Protein AF-A0A842W489-F1 (afdb_monomer_lite)

Structure (mmCIF, N/CA/C/O backbone):
data_AF-A0A842W489-F1
#
_entry.id   AF-A0A842W489-F1
#
loop_
_atom_site.group_PDB
_atom_site.id
_atom_site.type_symbol
_atom_site.label_atom_id
_atom_site.label_alt_id
_atom_site.label_comp_id
_atom_site.label_asym_id
_atom_site.label_entity_id
_atom_site.label_seq_id
_atom_site.pdbx_PDB_ins_code
_atom_site.Cartn_x
_atom_site.Cartn_y
_atom_site.Cartn_z
_atom_site.occupancy
_atom_site.B_iso_or_equiv
_atom_site.auth_seq_id
_atom_site.auth_comp_id
_atom_site.auth_asym_id
_atom_site.auth_atom_id
_atom_site.pdbx_PDB_model_num
ATOM 1 N N . MET A 1 1 ? -51.562 -9.445 56.858 1.00 73.00 1 MET A N 1
ATOM 2 C CA . MET A 1 1 ? -51.682 -8.798 55.532 1.00 73.00 1 MET A CA 1
ATOM 3 C C . MET A 1 1 ? -50.820 -7.549 55.377 1.00 73.00 1 MET A C 1
ATOM 5 O O . MET A 1 1 ? -49.830 -7.644 54.674 1.00 73.00 1 MET A O 1
ATOM 9 N N . ILE A 1 2 ? -51.121 -6.395 55.996 1.00 86.88 2 ILE A N 1
ATOM 10 C CA . ILE A 1 2 ? -50.308 -5.167 55.781 1.00 86.88 2 ILE A CA 1
ATOM 11 C C . ILE A 1 2 ? -48.872 -5.315 56.309 1.00 86.88 2 ILE A C 1
ATOM 13 O O . ILE A 1 2 ? -47.928 -4.928 55.631 1.00 86.88 2 ILE A O 1
ATOM 17 N N . GLU A 1 3 ? -48.694 -5.904 57.491 1.00 90.69 3 GLU A N 1
ATOM 18 C CA . GLU A 1 3 ? -47.356 -6.124 58.064 1.00 90.69 3 GLU A CA 1
ATOM 19 C C . GLU A 1 3 ? -46.544 -7.188 57.307 1.00 90.69 3 GLU A C 1
ATOM 21 O O . GLU A 1 3 ? -45.335 -7.050 57.161 1.00 90.69 3 GLU A O 1
ATOM 26 N N . GLU A 1 4 ? -47.201 -8.205 56.742 1.00 89.00 4 GLU A N 1
ATOM 27 C CA . GLU A 1 4 ? -46.545 -9.190 55.863 1.00 89.00 4 GLU A CA 1
ATOM 28 C C . GLU A 1 4 ? -46.063 -8.538 54.563 1.00 89.00 4 GLU A C 1
ATOM 30 O O . GLU A 1 4 ? -44.918 -8.735 54.172 1.00 89.00 4 GLU A O 1
ATOM 35 N N . LEU A 1 5 ? -46.892 -7.683 53.951 1.00 88.88 5 LEU A N 1
ATOM 36 C CA . LEU A 1 5 ? -46.521 -6.896 52.770 1.00 88.88 5 LEU A CA 1
ATOM 37 C C . LEU A 1 5 ? -45.328 -5.969 53.038 1.00 88.88 5 LEU A C 1
ATOM 39 O O . LEU A 1 5 ? -44.435 -5.860 52.201 1.00 88.88 5 LEU A O 1
ATOM 43 N N . LYS A 1 6 ? -45.279 -5.319 54.209 1.00 90.12 6 LYS A N 1
ATOM 44 C CA . LYS A 1 6 ? -44.123 -4.501 54.612 1.00 90.12 6 LYS A CA 1
ATOM 45 C C . LYS A 1 6 ? -42.856 -5.343 54.766 1.00 90.12 6 LYS A C 1
ATOM 47 O O . LYS A 1 6 ? -41.793 -4.923 54.321 1.00 90.12 6 LYS A O 1
ATOM 52 N N . ALA A 1 7 ? -42.965 -6.527 55.366 1.00 92.31 7 ALA A N 1
ATOM 53 C CA . ALA A 1 7 ? -41.830 -7.430 55.535 1.00 92.31 7 ALA A CA 1
ATOM 54 C C . ALA A 1 7 ? -41.302 -7.972 54.192 1.00 92.31 7 ALA A C 1
ATOM 56 O O . ALA A 1 7 ? -40.092 -8.114 54.022 1.00 92.31 7 ALA A O 1
ATOM 57 N N . GLU A 1 8 ? -42.183 -8.251 53.227 1.00 93.25 8 GLU A N 1
ATOM 58 C CA . GLU A 1 8 ? -41.789 -8.648 51.868 1.00 93.25 8 GLU A CA 1
ATOM 59 C C . GLU A 1 8 ? -41.118 -7.508 51.093 1.00 93.25 8 GLU A C 1
ATOM 61 O O . GLU A 1 8 ? -40.098 -7.737 50.442 1.00 93.25 8 GLU A O 1
ATOM 66 N N . LEU A 1 9 ? -41.632 -6.278 51.207 1.00 91.94 9 LEU A N 1
ATOM 67 C CA . LEU A 1 9 ? -41.015 -5.084 50.619 1.00 91.94 9 LEU A CA 1
ATOM 68 C C . LEU A 1 9 ? -39.605 -4.842 51.164 1.00 91.94 9 LEU A C 1
ATOM 70 O O . LEU A 1 9 ? -38.686 -4.616 50.380 1.00 91.94 9 LEU A O 1
ATOM 74 N N . GLN A 1 10 ? -39.416 -4.967 52.479 1.00 93.12 10 GLN A N 1
ATOM 75 C CA . GLN A 1 10 ? -38.097 -4.812 53.090 1.00 93.12 10 GLN A CA 1
ATOM 76 C C . GLN A 1 10 ? -37.112 -5.867 52.573 1.00 93.12 10 GLN A C 1
ATOM 78 O O . GLN A 1 10 ? -36.007 -5.532 52.162 1.00 93.12 10 GLN A O 1
ATOM 83 N N . LYS A 1 11 ? -37.528 -7.139 52.501 1.00 93.56 11 LYS A N 1
ATOM 84 C CA . LYS A 1 11 ? -36.688 -8.212 51.941 1.00 93.56 11 LYS A CA 1
ATOM 85 C C . LYS A 1 11 ? -36.299 -7.957 50.487 1.00 93.56 11 LYS A C 1
ATOM 87 O O . LYS A 1 11 ? -35.190 -8.302 50.084 1.00 93.56 11 LYS A O 1
ATOM 92 N N . LEU A 1 12 ? -37.204 -7.388 49.693 1.00 91.88 12 LEU A N 1
ATOM 93 C CA . LEU A 1 12 ? -36.924 -7.031 48.306 1.00 91.88 12 LEU A CA 1
ATOM 94 C C . LEU A 1 12 ? -35.886 -5.904 48.218 1.00 91.88 12 LEU A C 1
ATOM 96 O O . LEU A 1 12 ? -34.967 -5.992 47.404 1.00 91.88 12 LEU A O 1
ATOM 100 N N . GLU A 1 13 ? -36.014 -4.869 49.050 1.00 93.81 13 GLU A N 1
ATOM 101 C CA . GLU A 1 13 ? -35.039 -3.775 49.124 1.00 93.81 13 GLU A CA 1
ATOM 102 C C . GLU A 1 13 ? -33.665 -4.269 49.577 1.00 93.81 13 GLU A C 1
ATOM 104 O O . GLU A 1 13 ? -32.669 -3.963 48.921 1.00 93.81 13 GLU A O 1
ATOM 109 N N . ASP A 1 14 ? -33.614 -5.102 50.617 1.00 94.38 14 ASP A N 1
ATOM 110 C CA . ASP A 1 14 ? -32.374 -5.687 51.130 1.00 94.38 14 ASP A CA 1
ATOM 111 C C . ASP A 1 14 ? -31.700 -6.567 50.063 1.00 94.38 14 ASP A C 1
ATOM 113 O O . ASP A 1 14 ? -30.499 -6.456 49.810 1.00 94.38 14 ASP A O 1
ATOM 117 N N . SER A 1 15 ? -32.481 -7.395 49.359 1.00 93.50 15 SER A N 1
ATOM 118 C CA . SER A 1 15 ? -31.968 -8.251 48.285 1.00 93.50 15 SER A CA 1
ATOM 119 C C . SER A 1 15 ? -31.457 -7.437 47.092 1.00 93.50 15 SER A C 1
ATOM 121 O O . SER A 1 15 ? -30.420 -7.766 46.512 1.00 93.50 15 SER A O 1
ATOM 123 N N . LYS A 1 16 ? -32.130 -6.331 46.750 1.00 91.94 16 LYS A N 1
ATOM 124 C CA . LYS A 1 16 ? -31.670 -5.401 45.713 1.00 91.94 16 LYS A CA 1
ATOM 125 C C . LYS A 1 16 ? -30.379 -4.694 46.129 1.00 91.94 16 LYS A C 1
ATOM 127 O O . LYS A 1 16 ? -29.471 -4.571 45.308 1.00 91.94 16 LYS A O 1
ATOM 132 N N . ALA A 1 17 ? -30.285 -4.266 47.386 1.00 93.12 17 ALA A N 1
ATOM 133 C CA . ALA A 1 17 ? -29.097 -3.625 47.936 1.00 93.12 17 ALA A CA 1
ATOM 134 C C . ALA A 1 17 ? -27.888 -4.574 47.963 1.00 93.12 17 ALA A C 1
ATOM 136 O O . ALA A 1 17 ? -26.767 -4.131 47.734 1.00 93.12 17 ALA A O 1
ATOM 137 N N . GLU A 1 18 ? -28.104 -5.876 48.173 1.00 94.44 18 GLU A N 1
ATOM 138 C CA . GLU A 1 18 ? -27.036 -6.880 48.130 1.00 94.44 18 GLU A CA 1
ATOM 139 C C . GLU A 1 18 ? -26.640 -7.281 46.696 1.00 94.44 18 GLU A C 1
ATOM 141 O O . GLU A 1 18 ? -25.472 -7.558 46.415 1.00 94.44 18 GLU A O 1
ATOM 146 N N . ALA A 1 19 ? -27.599 -7.320 45.766 1.00 93.44 19 ALA A N 1
ATOM 147 C CA . ALA A 1 19 ? -27.351 -7.707 44.378 1.00 93.44 19 ALA A CA 1
ATOM 148 C C . ALA A 1 19 ? -26.655 -6.604 43.566 1.00 93.44 19 ALA A C 1
ATOM 150 O O . ALA A 1 19 ? -25.797 -6.908 42.738 1.00 93.44 19 ALA A O 1
ATOM 151 N N . GLN A 1 20 ? -26.996 -5.334 43.807 1.00 93.19 20 GLN A N 1
ATOM 152 C CA . GLN A 1 20 ? -26.448 -4.201 43.060 1.00 93.19 20 GLN A CA 1
ATOM 153 C C . GLN A 1 20 ? -24.907 -4.133 43.050 1.00 93.19 20 GLN A C 1
ATOM 155 O O . GLN A 1 20 ? -24.352 -4.049 41.957 1.00 93.19 20 GLN A O 1
ATOM 160 N N . PRO A 1 21 ? -24.184 -4.245 44.183 1.00 95.50 21 PRO A N 1
ATOM 161 C CA . PRO A 1 21 ? -22.721 -4.200 44.163 1.00 95.50 21 PRO A CA 1
ATOM 162 C C . PRO A 1 21 ? -22.108 -5.364 43.374 1.00 95.50 21 PRO A C 1
ATOM 164 O O . PRO A 1 21 ? -21.140 -5.159 42.648 1.00 95.50 21 PRO A O 1
ATOM 167 N N . LYS A 1 22 ? -22.707 -6.564 43.434 1.00 94.94 22 LYS A N 1
ATOM 168 C CA . LYS A 1 22 ? -22.260 -7.724 42.640 1.00 94.94 22 LYS A CA 1
ATOM 169 C C . LYS A 1 22 ? -22.450 -7.468 41.141 1.00 94.94 22 LYS A C 1
ATOM 171 O O . LYS A 1 22 ? -21.589 -7.808 40.336 1.00 94.94 22 LYS A O 1
ATOM 176 N N . ILE A 1 23 ? -23.565 -6.842 40.758 1.00 94.06 23 ILE A N 1
ATOM 177 C CA . ILE A 1 23 ? -23.826 -6.431 39.370 1.00 94.06 23 ILE A CA 1
ATOM 178 C C . ILE A 1 23 ? -22.808 -5.376 38.917 1.00 94.06 23 ILE A C 1
ATOM 180 O O . ILE A 1 23 ? -22.307 -5.448 37.794 1.00 94.06 23 ILE A O 1
ATOM 184 N N . ASP A 1 24 ? -22.479 -4.413 39.775 1.00 95.31 24 ASP A N 1
ATOM 185 C CA . ASP A 1 24 ? -21.519 -3.354 39.461 1.00 95.31 24 ASP A CA 1
ATOM 186 C C . ASP A 1 24 ? -20.092 -3.909 39.298 1.00 95.31 24 ASP A C 1
ATOM 188 O O . ASP A 1 24 ? -19.384 -3.514 38.369 1.00 95.31 24 ASP A O 1
ATOM 192 N N . GLU A 1 25 ? -19.690 -4.873 40.132 1.00 95.62 25 GLU A N 1
ATOM 193 C CA . GLU A 1 25 ? -18.424 -5.606 39.990 1.00 95.62 25 GLU A CA 1
ATOM 194 C C . GLU A 1 25 ? -18.357 -6.374 38.667 1.00 95.62 25 GLU A C 1
ATOM 196 O O . GLU A 1 25 ? -17.411 -6.181 37.900 1.00 95.62 25 GLU A O 1
ATOM 201 N N . LEU A 1 26 ? -19.394 -7.153 38.339 1.00 94.75 26 LEU A N 1
ATOM 202 C CA . LEU A 1 26 ? -19.470 -7.881 37.067 1.00 94.75 26 LEU A CA 1
ATOM 203 C C . LEU A 1 26 ? -19.413 -6.937 35.860 1.00 94.75 26 LEU A C 1
ATOM 205 O O . LEU A 1 26 ? -18.732 -7.214 34.874 1.00 94.75 26 LEU A O 1
ATOM 209 N N . ASN A 1 27 ? -20.096 -5.791 35.927 1.00 94.62 27 ASN A N 1
ATOM 210 C CA . ASN A 1 27 ? -20.035 -4.784 34.869 1.00 94.62 27 ASN A CA 1
ATOM 211 C C . ASN A 1 27 ? -18.631 -4.182 34.733 1.00 94.62 27 ASN A C 1
ATOM 213 O O . ASN A 1 27 ? -18.175 -3.937 33.615 1.00 94.62 27 ASN A O 1
ATOM 217 N N . LYS A 1 28 ? -17.936 -3.950 35.850 1.00 96.50 28 LYS A N 1
ATOM 218 C CA . LYS A 1 28 ? -16.566 -3.431 35.854 1.00 96.50 28 LYS A CA 1
ATOM 219 C C . LYS A 1 28 ? -15.586 -4.430 35.241 1.00 96.50 28 LYS A C 1
ATOM 221 O O . LYS A 1 28 ? -14.743 -4.025 34.441 1.00 96.50 28 LYS A O 1
ATOM 226 N N . GLU A 1 29 ? -15.710 -5.711 35.579 1.00 95.88 29 GLU A N 1
ATOM 227 C CA . GLU A 1 29 ? -14.912 -6.787 34.982 1.00 95.88 29 GLU A CA 1
ATOM 228 C C . GLU A 1 29 ? -15.182 -6.912 33.485 1.00 95.88 29 GLU A C 1
ATOM 230 O O . GLU A 1 29 ? -14.244 -6.817 32.693 1.00 95.88 29 GLU A O 1
ATOM 235 N N . ARG A 1 30 ? -16.458 -6.984 33.085 1.00 95.38 30 ARG A N 1
ATOM 236 C CA . ARG A 1 30 ? -16.857 -7.023 31.672 1.00 95.38 30 ARG A CA 1
ATOM 237 C C . ARG A 1 30 ? -16.267 -5.854 30.885 1.00 95.38 30 ARG A C 1
ATOM 239 O O . ARG A 1 30 ? -15.714 -6.050 29.809 1.00 95.38 30 ARG A O 1
ATOM 246 N N . ASN A 1 31 ? -16.374 -4.632 31.405 1.00 95.88 31 ASN A N 1
ATOM 247 C CA . ASN A 1 31 ? -15.863 -3.447 30.713 1.00 95.88 31 ASN A CA 1
ATOM 248 C C . ASN A 1 31 ? -14.330 -3.473 30.591 1.00 95.88 31 ASN A C 1
ATOM 250 O O . ASN A 1 31 ? -13.787 -3.036 29.580 1.00 95.88 31 ASN A O 1
ATOM 254 N N . LYS A 1 32 ? -13.625 -4.010 31.595 1.00 95.69 32 LYS A N 1
ATOM 255 C CA . LYS A 1 32 ? -12.171 -4.194 31.539 1.00 95.69 32 LYS A CA 1
ATOM 256 C C . LYS A 1 32 ? -11.775 -5.231 30.486 1.00 95.69 32 LYS A C 1
ATOM 258 O O . LYS A 1 32 ? -10.818 -5.007 29.751 1.00 95.69 32 LYS A O 1
ATOM 263 N N . GLU A 1 33 ? -12.488 -6.351 30.413 1.00 95.50 33 GLU A N 1
ATOM 264 C CA . GLU A 1 33 ? -12.244 -7.378 29.398 1.00 95.50 33 GLU A CA 1
ATOM 265 C C . GLU A 1 33 ? -12.507 -6.855 27.988 1.00 95.50 33 GLU A C 1
ATOM 267 O O . GLU A 1 33 ? -11.671 -7.053 27.109 1.00 95.50 33 GLU A O 1
ATOM 272 N N . LEU A 1 34 ? -13.608 -6.123 27.786 1.00 95.31 34 LEU A N 1
ATOM 273 C CA . LEU A 1 34 ? -13.916 -5.482 26.507 1.00 95.31 34 LEU A CA 1
ATOM 274 C C . LEU A 1 34 ? -12.795 -4.536 26.069 1.00 95.31 34 LEU A C 1
ATOM 276 O O . LEU A 1 34 ? -12.297 -4.680 24.958 1.00 95.31 34 LEU A O 1
ATOM 280 N N . ALA A 1 35 ? -12.314 -3.666 26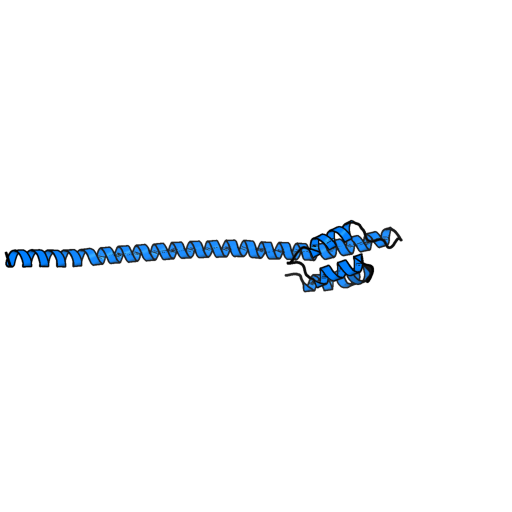.961 1.00 95.31 35 ALA A N 1
ATOM 281 C CA . ALA A 1 35 ? -11.212 -2.756 26.649 1.00 95.31 35 ALA A CA 1
ATOM 282 C C . ALA A 1 35 ? -9.913 -3.497 26.267 1.00 95.31 35 ALA A C 1
ATOM 284 O O . ALA A 1 35 ? -9.188 -3.074 25.368 1.00 95.31 35 ALA A O 1
ATOM 285 N N . LEU A 1 36 ? -9.613 -4.626 26.922 1.00 95.69 36 LEU A N 1
ATOM 286 C CA . LEU A 1 36 ? -8.453 -5.458 26.574 1.00 95.69 36 LEU A CA 1
ATOM 287 C C . LEU A 1 36 ? -8.612 -6.128 25.207 1.00 95.69 36 LEU A C 1
ATOM 289 O O . LEU A 1 36 ? -7.633 -6.273 24.474 1.00 95.69 36 LEU A O 1
ATOM 293 N N . VAL A 1 37 ? -9.823 -6.574 24.877 1.00 95.12 37 VAL A N 1
ATOM 294 C CA . VAL A 1 37 ? -10.133 -7.176 23.579 1.00 95.12 37 VAL A CA 1
ATOM 295 C C . VAL A 1 37 ? -10.028 -6.131 22.471 1.00 95.12 37 VAL A C 1
ATOM 297 O O . VAL A 1 37 ? -9.349 -6.388 21.479 1.00 95.12 37 VAL A O 1
ATOM 300 N N . GLU A 1 38 ? -10.615 -4.950 22.660 1.00 94.25 38 GLU A N 1
ATOM 301 C CA . GLU A 1 38 ? -10.518 -3.819 21.729 1.00 94.25 38 GLU A CA 1
ATOM 302 C C . GLU A 1 38 ? -9.055 -3.452 21.464 1.00 94.25 38 GLU A C 1
ATOM 304 O O . GLU A 1 38 ? -8.612 -3.494 20.320 1.00 94.25 38 GLU A O 1
ATOM 309 N N . GLN A 1 39 ? -8.256 -3.256 22.520 1.00 95.00 39 GLN A N 1
ATOM 310 C CA . GLN A 1 39 ? -6.833 -2.937 22.383 1.00 95.00 39 GLN A CA 1
ATOM 311 C C . GLN A 1 39 ? -6.055 -4.005 21.594 1.00 95.00 39 GLN A C 1
ATOM 313 O O . GLN A 1 39 ? -5.149 -3.682 20.823 1.00 95.00 39 GLN A O 1
ATOM 318 N N . ARG A 1 40 ? -6.379 -5.291 21.786 1.00 95.06 40 ARG A N 1
ATOM 319 C CA . ARG A 1 40 ? -5.747 -6.384 21.031 1.00 95.06 40 ARG A CA 1
ATOM 320 C C . ARG A 1 40 ? -6.106 -6.326 19.553 1.00 95.06 40 ARG A C 1
ATOM 322 O O . ARG A 1 40 ? -5.221 -6.522 18.725 1.00 95.06 40 ARG A O 1
ATOM 329 N N . TYR A 1 41 ? -7.370 -6.079 19.223 1.00 93.56 41 TYR A N 1
ATOM 330 C CA . TYR A 1 41 ? -7.794 -5.959 17.831 1.00 93.56 41 TYR A CA 1
ATOM 331 C C . TYR A 1 41 ? -7.204 -4.720 17.164 1.00 93.56 41 TYR A C 1
ATOM 333 O O . TYR A 1 41 ? -6.692 -4.846 16.057 1.00 93.56 41 TYR A O 1
ATOM 341 N N . ASP A 1 42 ? -7.165 -3.580 17.851 1.00 93.44 42 ASP A N 1
ATOM 342 C CA . ASP A 1 42 ? -6.520 -2.367 17.344 1.00 93.44 42 ASP A CA 1
ATOM 343 C C . ASP A 1 42 ? -5.040 -2.610 17.029 1.00 93.44 42 ASP A C 1
ATOM 345 O O . ASP A 1 42 ? -4.554 -2.230 15.965 1.00 93.44 42 ASP A O 1
ATOM 349 N N . ALA A 1 43 ? -4.321 -3.311 17.914 1.00 93.62 43 ALA A N 1
ATOM 350 C CA . ALA A 1 43 ? -2.924 -3.672 17.684 1.00 93.62 43 ALA A CA 1
ATOM 351 C C . ALA A 1 43 ? -2.749 -4.634 16.495 1.00 93.62 43 ALA A C 1
ATOM 353 O O . ALA A 1 43 ? -1.813 -4.484 15.711 1.00 93.62 43 ALA A O 1
ATOM 354 N N . LEU A 1 44 ? -3.641 -5.618 16.342 1.00 92.38 44 LEU A N 1
ATOM 355 C CA . LEU A 1 44 ? -3.621 -6.533 15.197 1.00 92.38 44 LEU A CA 1
ATOM 356 C C . LEU A 1 44 ? -3.902 -5.797 13.884 1.00 92.38 44 LEU A C 1
ATOM 358 O O . LEU A 1 44 ? -3.197 -6.027 12.907 1.00 92.38 44 LEU A O 1
ATOM 362 N N . ILE A 1 45 ? -4.887 -4.896 13.873 1.00 91.94 45 ILE A N 1
ATOM 363 C CA . ILE A 1 45 ? -5.211 -4.059 12.715 1.00 91.94 45 ILE A CA 1
ATOM 364 C C . ILE A 1 45 ? -4.010 -3.187 12.361 1.00 91.94 45 ILE A C 1
ATOM 366 O O . ILE A 1 45 ? -3.599 -3.181 11.209 1.00 91.94 45 ILE A O 1
ATOM 370 N N . ALA A 1 46 ? -3.401 -2.513 13.339 1.00 90.50 46 ALA A N 1
ATOM 371 C CA . ALA A 1 46 ? -2.235 -1.668 13.103 1.00 90.50 46 ALA A CA 1
ATOM 372 C C . ALA A 1 46 ? -1.056 -2.451 12.502 1.00 90.50 46 ALA A C 1
ATOM 374 O O . ALA A 1 46 ? -0.413 -1.964 11.575 1.00 90.50 46 ALA A O 1
ATOM 375 N N . ASN A 1 47 ? -0.797 -3.667 12.991 1.00 89.94 47 ASN A N 1
ATOM 376 C CA . ASN A 1 47 ? 0.256 -4.521 12.442 1.00 89.94 47 ASN A CA 1
ATOM 377 C C . ASN A 1 47 ? -0.049 -4.950 11.003 1.00 89.94 47 ASN A C 1
ATOM 379 O O . ASN A 1 47 ? 0.811 -4.821 10.142 1.00 89.94 47 ASN A O 1
ATOM 383 N N . VAL A 1 48 ? -1.272 -5.413 10.727 1.00 88.88 48 VAL A N 1
ATOM 384 C CA . VAL A 1 48 ? -1.657 -5.831 9.369 1.00 88.88 48 VAL A CA 1
ATOM 385 C C . VAL A 1 48 ? -1.627 -4.650 8.402 1.00 88.88 48 VAL A C 1
ATOM 387 O O . VAL A 1 48 ? -1.114 -4.793 7.298 1.00 88.88 48 VAL A O 1
ATOM 390 N N . SER A 1 49 ? -2.131 -3.481 8.805 1.00 90.50 49 SER A N 1
ATOM 391 C CA . SER A 1 49 ? -2.060 -2.268 7.984 1.00 90.50 49 SER A CA 1
ATOM 392 C C . SER A 1 49 ? -0.614 -1.894 7.679 1.00 90.50 49 SER A C 1
ATOM 394 O O . SER A 1 49 ? -0.294 -1.622 6.531 1.00 90.50 49 SER A O 1
ATOM 396 N N . LYS A 1 50 ? 0.277 -1.973 8.674 1.00 91.62 50 LYS A N 1
ATOM 397 C CA . LYS A 1 50 ? 1.702 -1.712 8.477 1.00 91.62 50 LYS A CA 1
ATOM 398 C C . LYS A 1 50 ? 2.339 -2.689 7.482 1.00 91.62 50 LYS A C 1
ATOM 400 O O . LYS A 1 50 ? 3.067 -2.249 6.601 1.00 91.62 50 LYS A O 1
ATOM 405 N N . ASP A 1 51 ? 2.057 -3.985 7.595 1.00 90.75 51 ASP A N 1
ATOM 406 C CA . ASP A 1 51 ? 2.588 -4.992 6.666 1.00 90.75 51 ASP A CA 1
ATOM 407 C C . ASP A 1 51 ? 2.097 -4.745 5.226 1.00 90.75 51 ASP A C 1
ATOM 409 O O . ASP A 1 51 ? 2.841 -4.946 4.263 1.00 90.75 51 ASP A O 1
ATOM 413 N N . VAL A 1 52 ? 0.844 -4.299 5.071 1.00 92.25 52 VAL A N 1
ATOM 414 C CA . VAL A 1 52 ? 0.271 -3.918 3.772 1.00 92.25 52 VAL A CA 1
ATOM 415 C C . VAL A 1 52 ? 0.942 -2.660 3.224 1.00 92.25 52 VAL A C 1
ATOM 417 O O . VAL A 1 52 ? 1.335 -2.669 2.060 1.00 92.25 52 VAL A O 1
ATOM 420 N N . ASP A 1 53 ? 1.127 -1.627 4.047 1.00 91.38 53 ASP A N 1
ATOM 421 C CA . ASP A 1 53 ? 1.786 -0.378 3.651 1.00 91.38 53 ASP A CA 1
ATOM 422 C C . ASP A 1 53 ? 3.240 -0.632 3.215 1.00 91.38 53 ASP A C 1
ATOM 424 O O . ASP A 1 53 ? 3.665 -0.174 2.154 1.00 91.38 53 ASP A O 1
ATOM 428 N N . GLU A 1 54 ? 3.992 -1.432 3.983 1.00 92.88 54 GLU A N 1
ATOM 429 C CA . GLU A 1 54 ? 5.366 -1.828 3.645 1.00 92.88 54 GLU A CA 1
ATOM 430 C C . GLU A 1 54 ? 5.421 -2.626 2.334 1.00 92.88 54 GLU A C 1
ATOM 432 O O . GLU A 1 54 ? 6.326 -2.440 1.513 1.00 92.88 54 GLU A O 1
ATOM 437 N N . LEU A 1 55 ? 4.449 -3.515 2.104 1.00 92.94 55 LEU A N 1
ATOM 438 C CA . LEU A 1 55 ? 4.355 -4.267 0.857 1.00 92.94 55 LEU A CA 1
ATOM 439 C C . LEU A 1 55 ? 4.009 -3.359 -0.327 1.00 92.94 55 LEU A C 1
ATOM 441 O O . LEU A 1 55 ? 4.599 -3.518 -1.396 1.00 92.94 55 LEU A O 1
ATOM 445 N N . GLU A 1 56 ? 3.076 -2.423 -0.159 1.00 92.44 56 GLU A N 1
ATOM 446 C CA . GLU A 1 56 ? 2.690 -1.470 -1.200 1.00 92.44 56 GLU A CA 1
ATOM 447 C C . GLU A 1 56 ? 3.874 -0.580 -1.590 1.00 92.44 56 GLU A C 1
ATOM 449 O O . GLU A 1 56 ? 4.163 -0.419 -2.778 1.00 92.44 56 GLU A O 1
ATOM 454 N N . GLU A 1 57 ? 4.604 -0.058 -0.603 1.00 93.69 57 GLU A N 1
ATOM 455 C CA . GLU A 1 57 ? 5.812 0.736 -0.819 1.00 93.69 57 GLU A CA 1
ATOM 456 C C . GLU A 1 57 ? 6.886 -0.071 -1.550 1.00 93.69 57 GLU A C 1
ATOM 458 O O . GLU A 1 57 ? 7.443 0.393 -2.548 1.00 93.69 57 GLU A O 1
ATOM 463 N N . LYS A 1 58 ? 7.120 -1.315 -1.121 1.00 95.06 58 LYS A N 1
ATOM 464 C CA . LYS A 1 58 ? 8.070 -2.212 -1.777 1.00 95.06 58 LYS A CA 1
ATOM 465 C C . LYS A 1 58 ? 7.689 -2.486 -3.230 1.00 95.06 58 LYS A C 1
ATOM 467 O O . LYS A 1 58 ? 8.534 -2.345 -4.109 1.00 95.06 58 LYS A O 1
ATOM 472 N N . VAL A 1 59 ? 6.437 -2.862 -3.497 1.00 93.69 59 VAL A N 1
ATOM 473 C CA . VAL A 1 59 ? 5.959 -3.141 -4.862 1.00 93.69 59 VAL A CA 1
ATOM 474 C C . VAL A 1 59 ? 6.069 -1.893 -5.732 1.00 93.69 59 VAL A C 1
ATOM 476 O O . VAL A 1 59 ? 6.498 -1.977 -6.883 1.00 93.69 59 VAL A O 1
ATOM 479 N N . TYR A 1 60 ? 5.723 -0.727 -5.187 1.00 94.94 60 TYR A N 1
ATOM 480 C CA . TYR A 1 60 ? 5.867 0.541 -5.885 1.00 94.94 60 TYR A CA 1
ATOM 481 C C . TYR A 1 60 ? 7.331 0.824 -6.239 1.00 94.94 60 TYR A C 1
ATOM 483 O O . TYR A 1 60 ? 7.640 1.058 -7.407 1.00 94.94 60 TYR A O 1
ATOM 491 N N . ASN A 1 61 ? 8.248 0.716 -5.278 1.00 95.06 61 ASN A N 1
ATOM 492 C CA . ASN A 1 61 ? 9.675 0.924 -5.508 1.00 95.06 61 ASN A CA 1
ATOM 493 C C . ASN A 1 61 ? 10.257 -0.095 -6.503 1.00 95.06 61 ASN A C 1
ATOM 495 O O . ASN A 1 61 ? 10.990 0.301 -7.409 1.00 95.06 61 ASN A O 1
ATOM 499 N N . ASP A 1 62 ? 9.856 -1.368 -6.431 1.00 95.06 62 ASP A N 1
ATOM 500 C CA . ASP A 1 62 ? 10.238 -2.402 -7.402 1.00 95.06 62 ASP A CA 1
ATOM 501 C C . ASP A 1 62 ? 9.776 -2.040 -8.830 1.00 95.06 62 ASP A C 1
ATOM 503 O O . ASP A 1 62 ? 10.527 -2.217 -9.799 1.00 95.06 62 ASP A O 1
ATOM 507 N N . LEU A 1 63 ? 8.568 -1.477 -8.983 1.00 94.12 63 LEU A N 1
ATOM 508 C CA . LEU A 1 63 ? 8.074 -0.972 -10.269 1.00 94.12 63 LEU A CA 1
ATOM 509 C C . LEU A 1 63 ? 8.919 0.205 -10.776 1.00 94.12 63 LEU A C 1
ATOM 511 O O . LEU A 1 63 ? 9.282 0.231 -11.957 1.00 94.12 63 LEU A O 1
ATOM 515 N N . ILE A 1 64 ? 9.276 1.153 -9.907 1.00 95.44 64 ILE A N 1
ATOM 516 C CA . ILE A 1 64 ? 10.131 2.288 -10.281 1.00 95.44 64 ILE A CA 1
ATOM 517 C C . ILE A 1 64 ? 11.545 1.821 -10.649 1.00 95.44 64 ILE A C 1
ATOM 519 O O . ILE A 1 64 ? 12.115 2.292 -11.629 1.00 95.44 64 ILE A O 1
ATOM 523 N N . GLU A 1 65 ? 12.123 0.855 -9.943 1.00 94.94 65 GLU A N 1
ATOM 524 C CA . GLU A 1 65 ? 13.408 0.276 -10.339 1.00 94.94 65 GLU A CA 1
ATOM 525 C C . GLU A 1 65 ? 13.332 -0.474 -11.671 1.00 94.94 65 GLU A C 1
ATOM 527 O O . GLU A 1 65 ? 14.281 -0.471 -12.460 1.00 94.94 65 GLU A O 1
ATOM 532 N N . SER A 1 66 ? 12.206 -1.138 -11.941 1.00 95.38 66 SER A N 1
ATOM 533 C CA . SER A 1 66 ? 12.020 -1.870 -13.192 1.00 95.38 66 SER A CA 1
ATOM 534 C C . SER A 1 66 ? 12.001 -0.948 -14.419 1.00 95.38 66 SER A C 1
ATOM 536 O O . SER A 1 66 ? 12.448 -1.367 -15.491 1.00 95.38 66 SER A O 1
ATOM 538 N N . PHE A 1 67 ? 11.611 0.324 -14.246 1.00 96.06 67 PHE A N 1
ATOM 539 C CA . PHE A 1 67 ? 11.716 1.368 -15.271 1.00 96.06 67 PHE A CA 1
ATOM 540 C C . PHE A 1 67 ? 13.162 1.572 -15.730 1.00 96.06 67 PHE A C 1
ATOM 542 O O . PHE A 1 67 ? 13.455 1.541 -16.923 1.00 96.06 67 PHE A O 1
ATOM 549 N N . GLU A 1 68 ? 14.084 1.743 -14.787 1.00 95.19 68 GLU A N 1
ATOM 550 C CA . GLU A 1 68 ? 15.500 1.927 -15.102 1.00 95.19 68 GLU A CA 1
ATOM 551 C C . GLU A 1 68 ? 16.049 0.701 -15.836 1.00 95.19 68 GLU A C 1
ATOM 553 O O . GLU A 1 68 ? 16.659 0.817 -16.901 1.00 95.19 68 GLU A O 1
ATOM 558 N N . LYS A 1 69 ? 15.744 -0.494 -15.316 1.00 95.62 69 LYS A N 1
ATOM 559 C CA . LYS A 1 69 ? 16.190 -1.766 -15.895 1.00 95.62 69 LYS A CA 1
ATOM 560 C C . LYS A 1 69 ? 15.721 -1.926 -17.342 1.00 95.62 69 LYS A C 1
ATOM 562 O O . LYS A 1 69 ? 16.505 -2.366 -18.185 1.00 95.62 69 LYS A O 1
ATOM 567 N N . ILE A 1 70 ? 14.465 -1.589 -17.654 1.00 96.44 70 ILE A N 1
ATOM 568 C CA . ILE A 1 70 ? 13.964 -1.711 -19.028 1.00 96.44 70 ILE A CA 1
ATOM 569 C C . ILE A 1 70 ? 14.564 -0.648 -19.955 1.00 96.44 70 ILE A C 1
ATOM 571 O O . ILE A 1 70 ? 14.919 -0.979 -21.088 1.00 96.44 70 ILE A O 1
ATOM 575 N N . VAL A 1 71 ? 14.729 0.590 -19.478 1.00 95.75 71 VAL A N 1
ATOM 576 C CA . VAL A 1 71 ? 15.311 1.688 -20.262 1.00 95.75 71 VAL A CA 1
ATOM 577 C C . VAL A 1 71 ? 16.759 1.375 -20.629 1.00 95.75 71 VAL A C 1
ATOM 579 O O . VAL A 1 71 ? 17.121 1.444 -21.804 1.00 95.75 71 VAL A O 1
ATOM 582 N N . MET A 1 72 ? 17.565 0.951 -19.654 1.00 94.75 72 MET A N 1
ATOM 583 C CA . MET A 1 72 ? 18.972 0.611 -19.873 1.00 94.75 72 MET A CA 1
ATOM 584 C C . MET A 1 72 ? 19.131 -0.615 -20.773 1.00 94.75 72 MET A C 1
ATOM 586 O O . MET A 1 72 ? 19.936 -0.602 -21.700 1.00 94.75 72 MET A O 1
ATOM 590 N N . HIS A 1 73 ? 18.295 -1.639 -20.588 1.00 94.25 73 HIS A N 1
ATOM 591 C CA . HIS A 1 73 ? 18.292 -2.806 -21.468 1.00 94.25 73 HIS A CA 1
ATOM 592 C C . HIS A 1 73 ? 17.980 -2.438 -22.927 1.00 94.25 73 HIS A C 1
ATOM 594 O O . HIS A 1 73 ? 18.587 -2.976 -23.853 1.00 94.25 73 HIS A O 1
ATOM 600 N N . GLU A 1 74 ? 17.007 -1.555 -23.157 1.00 93.75 74 GLU A N 1
ATOM 601 C CA . GLU A 1 74 ? 16.682 -1.085 -24.505 1.00 93.75 74 GLU A CA 1
ATOM 602 C C . GLU A 1 74 ? 17.832 -0.269 -25.110 1.00 93.75 74 GLU A C 1
ATOM 604 O O . GLU A 1 74 ? 18.193 -0.468 -26.271 1.00 93.75 74 GLU A O 1
ATOM 609 N N . PHE A 1 75 ? 18.428 0.625 -24.325 1.00 92.94 75 PHE A N 1
ATOM 610 C CA . PHE A 1 75 ? 19.574 1.431 -24.734 1.00 92.94 75 PHE A CA 1
ATOM 611 C C . PHE A 1 75 ? 20.779 0.564 -25.145 1.00 92.94 75 PHE A C 1
ATOM 613 O O . PHE A 1 75 ? 21.355 0.768 -26.219 1.00 92.94 75 PHE A O 1
ATOM 620 N N . ASP A 1 76 ? 21.102 -0.470 -24.368 1.00 90.69 76 ASP A N 1
ATOM 621 C CA . ASP A 1 76 ? 22.187 -1.409 -24.680 1.00 90.69 76 ASP A CA 1
ATOM 622 C C . ASP A 1 76 ? 21.886 -2.268 -25.919 1.00 90.69 76 ASP A C 1
ATOM 624 O O . ASP A 1 76 ? 22.766 -2.521 -26.753 1.00 90.69 76 ASP A O 1
ATOM 628 N N . ALA A 1 77 ? 20.626 -2.677 -26.100 1.00 89.50 77 ALA A N 1
ATOM 629 C CA . ALA A 1 77 ? 20.204 -3.421 -27.285 1.00 89.50 77 ALA A CA 1
ATOM 630 C C . ALA A 1 77 ? 20.382 -2.594 -28.572 1.00 89.50 77 ALA A C 1
ATOM 632 O O . ALA A 1 77 ? 20.812 -3.129 -29.603 1.00 89.50 77 ALA A O 1
ATOM 633 N N . LYS A 1 78 ? 20.118 -1.282 -28.514 1.00 85.88 78 LYS A N 1
ATOM 634 C CA . LYS A 1 78 ? 20.327 -0.372 -29.651 1.00 85.88 78 LYS A CA 1
ATOM 635 C C . LYS A 1 78 ? 21.798 -0.183 -29.988 1.00 85.88 78 LYS A C 1
ATOM 637 O O . LYS A 1 78 ? 22.167 -0.305 -31.157 1.00 85.88 78 LYS A O 1
ATOM 642 N N . ARG A 1 79 ? 22.652 0.017 -28.979 1.00 82.38 79 ARG A N 1
ATOM 643 C CA . ARG A 1 79 ? 24.114 0.101 -29.164 1.00 82.38 79 ARG A CA 1
ATOM 644 C C . ARG A 1 79 ? 24.697 -1.134 -29.854 1.00 82.38 79 ARG A C 1
ATOM 646 O O . ARG A 1 79 ? 25.696 -1.030 -30.556 1.00 82.38 79 ARG A O 1
ATOM 653 N N . SER A 1 80 ? 24.056 -2.285 -29.677 1.00 75.75 80 SER A N 1
ATOM 654 C CA . SER A 1 80 ? 24.549 -3.575 -30.165 1.00 75.75 80 SER A CA 1
ATOM 655 C C . SER A 1 80 ? 24.122 -3.926 -31.594 1.00 75.75 80 SER A C 1
ATOM 657 O O . SER A 1 80 ? 24.699 -4.833 -32.187 1.00 75.75 80 SER A O 1
ATOM 659 N N . THR A 1 81 ? 23.100 -3.268 -32.156 1.00 70.00 81 THR A N 1
ATOM 660 C CA . THR A 1 81 ? 22.448 -3.735 -33.399 1.00 70.00 81 THR A CA 1
ATOM 661 C C . THR A 1 81 ? 22.507 -2.763 -34.578 1.00 70.00 81 THR A C 1
ATOM 663 O O . THR A 1 81 ? 22.147 -3.166 -35.681 1.00 70.00 81 THR A O 1
ATOM 666 N N . ASN A 1 82 ? 22.973 -1.518 -34.396 1.00 61.69 82 ASN A N 1
ATOM 667 C CA . ASN A 1 82 ? 23.053 -0.467 -35.436 1.00 61.69 82 ASN A CA 1
ATOM 668 C C . ASN A 1 82 ? 21.730 -0.168 -36.187 1.00 61.69 82 ASN A C 1
ATOM 670 O O . ASN A 1 82 ? 21.717 0.618 -37.133 1.00 61.69 82 ASN A O 1
ATOM 674 N N . ILE A 1 83 ? 20.609 -0.764 -35.769 1.00 67.19 83 ILE A N 1
ATOM 675 C CA . ILE A 1 83 ? 19.273 -0.589 -36.341 1.00 67.19 83 ILE A CA 1
ATOM 676 C C . ILE A 1 83 ? 18.385 -0.010 -35.246 1.00 67.19 83 ILE A C 1
ATOM 678 O O . ILE A 1 83 ? 18.210 -0.617 -34.189 1.00 67.19 83 ILE A O 1
ATOM 682 N N . TYR A 1 84 ? 17.780 1.146 -35.516 1.00 69.25 84 TYR A N 1
ATOM 683 C CA . TYR A 1 84 ? 16.899 1.818 -34.564 1.00 69.25 84 TYR A CA 1
ATOM 684 C C . TYR A 1 84 ? 15.519 1.144 -34.524 1.00 69.25 84 TYR A C 1
ATOM 686 O O . TYR A 1 84 ? 14.547 1.620 -35.108 1.00 69.25 84 TYR A O 1
ATOM 694 N N . ARG A 1 85 ? 15.431 -0.022 -33.871 1.00 83.62 85 ARG A N 1
ATOM 695 C CA . ARG A 1 85 ? 14.182 -0.777 -33.714 1.00 83.62 85 ARG A CA 1
ATOM 696 C C . ARG A 1 85 ? 13.872 -1.012 -32.245 1.00 83.62 85 ARG A C 1
ATOM 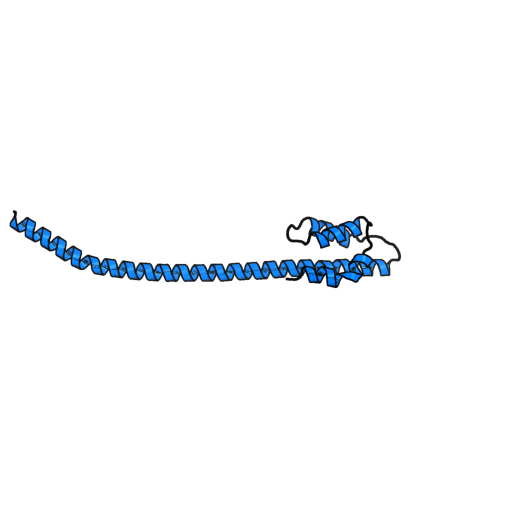698 O O . ARG A 1 85 ? 14.615 -1.705 -31.563 1.00 83.62 85 ARG A O 1
ATOM 705 N N . ILE A 1 86 ? 12.708 -0.525 -31.815 1.00 89.50 86 ILE A N 1
ATOM 706 C CA . ILE A 1 86 ? 12.202 -0.759 -30.462 1.00 89.50 86 ILE A CA 1
ATOM 707 C C . ILE A 1 86 ? 11.980 -2.254 -30.209 1.00 89.50 86 ILE A C 1
ATOM 709 O O . ILE A 1 86 ? 11.282 -2.921 -30.991 1.00 89.50 86 ILE A O 1
ATOM 713 N N . THR A 1 87 ? 12.539 -2.782 -29.117 1.00 91.50 87 THR A N 1
ATOM 714 C CA . THR A 1 87 ? 12.404 -4.207 -28.790 1.00 91.50 87 THR A CA 1
ATOM 715 C C . THR A 1 87 ? 10.973 -4.580 -28.394 1.00 91.50 87 THR A C 1
ATOM 717 O O . THR A 1 87 ? 10.186 -3.775 -27.894 1.00 91.50 87 THR A O 1
ATOM 720 N N . LYS A 1 88 ? 10.617 -5.859 -28.581 1.00 93.06 88 LYS A N 1
ATOM 721 C CA . LYS A 1 88 ? 9.332 -6.397 -28.098 1.00 93.06 88 LYS A CA 1
ATOM 722 C C . LYS A 1 88 ? 9.196 -6.278 -26.576 1.00 93.06 88 LYS A C 1
ATOM 724 O O . LYS A 1 88 ? 8.085 -6.119 -26.086 1.00 93.06 88 LYS A O 1
ATOM 729 N N . LYS A 1 89 ? 10.320 -6.351 -25.854 1.00 93.50 89 LYS A N 1
ATOM 730 C CA . LYS A 1 89 ? 10.371 -6.284 -24.393 1.00 93.50 89 LYS A CA 1
ATOM 731 C C . LYS A 1 89 ? 9.957 -4.901 -23.892 1.00 93.50 89 LYS A C 1
ATOM 733 O O . LYS A 1 89 ? 9.096 -4.833 -23.024 1.00 93.50 89 LYS A O 1
ATOM 738 N N . LEU A 1 90 ? 10.491 -3.828 -24.490 1.00 94.50 90 LEU A N 1
ATOM 739 C CA . LEU A 1 90 ? 10.076 -2.464 -24.154 1.00 94.50 90 LEU A CA 1
ATOM 740 C C . LEU A 1 90 ? 8.584 -2.266 -24.430 1.00 94.50 90 LEU A C 1
ATOM 742 O O . LEU A 1 90 ? 7.865 -1.836 -23.543 1.00 94.50 90 LEU A O 1
ATOM 746 N N . LYS A 1 91 ? 8.093 -2.667 -25.612 1.00 94.94 91 LYS A N 1
ATOM 747 C CA . LYS A 1 91 ? 6.668 -2.522 -25.967 1.00 94.94 91 LYS A CA 1
ATOM 748 C C . LYS A 1 91 ? 5.734 -3.236 -24.990 1.00 94.94 91 LYS A C 1
ATOM 750 O O . LYS A 1 91 ? 4.730 -2.664 -24.581 1.00 94.94 91 LYS A O 1
ATOM 755 N N . ALA A 1 92 ? 6.062 -4.477 -24.627 1.00 95.44 92 ALA A N 1
ATOM 756 C CA . ALA A 1 92 ? 5.275 -5.248 -23.671 1.00 95.44 92 ALA A CA 1
ATOM 757 C C . ALA A 1 92 ? 5.280 -4.598 -22.281 1.00 95.44 92 ALA A C 1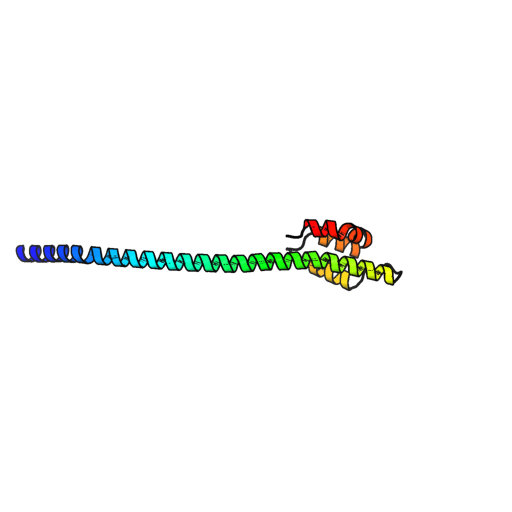
ATOM 759 O O . ALA A 1 92 ? 4.234 -4.509 -21.648 1.00 95.44 92 ALA A O 1
ATOM 760 N N . TYR A 1 93 ? 6.438 -4.102 -21.839 1.00 96.00 93 TYR A N 1
ATOM 761 C CA . TYR A 1 93 ? 6.553 -3.382 -20.577 1.00 96.00 93 TYR A CA 1
ATOM 762 C C . TYR A 1 93 ? 5.740 -2.078 -20.587 1.00 96.00 93 TYR A C 1
ATOM 764 O O . TYR A 1 93 ? 4.981 -1.843 -19.656 1.00 96.00 93 TYR A O 1
ATOM 772 N N . THR A 1 94 ? 5.834 -1.265 -21.647 1.00 95.25 94 THR A N 1
ATOM 773 C CA . THR A 1 94 ? 5.061 -0.020 -21.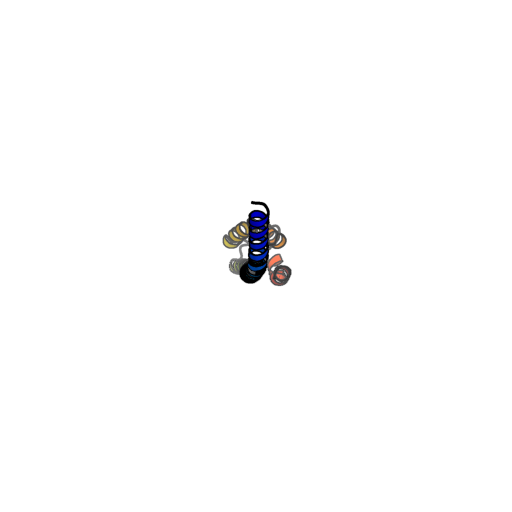797 1.00 95.25 94 THR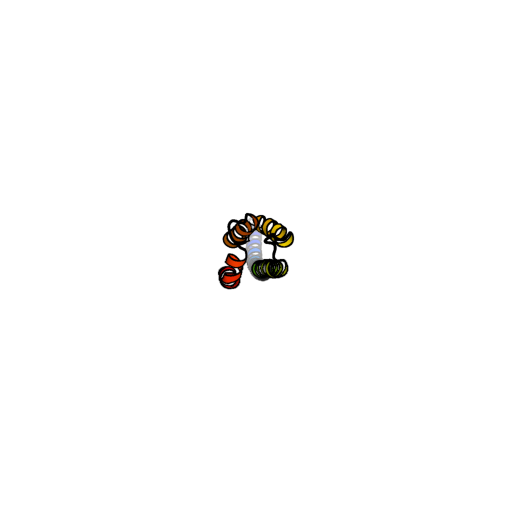 A CA 1
ATOM 774 C C . THR A 1 94 ? 3.560 -0.272 -21.707 1.00 95.25 94 THR A C 1
ATOM 776 O O . THR A 1 94 ? 2.864 0.481 -21.031 1.00 95.25 94 THR A O 1
ATOM 779 N N . GLN A 1 95 ? 3.063 -1.332 -22.355 1.00 94.62 95 GLN A N 1
ATOM 780 C CA . GLN A 1 95 ? 1.654 -1.711 -22.261 1.00 94.62 95 GLN A CA 1
ATOM 781 C C . GLN A 1 95 ? 1.287 -2.110 -20.830 1.00 94.62 95 GLN A C 1
ATOM 783 O O . GLN A 1 95 ? 0.351 -1.555 -20.272 1.00 94.62 95 GLN A O 1
ATOM 788 N N . PHE A 1 96 ? 2.069 -3.011 -20.226 1.00 94.94 96 PHE A N 1
ATOM 789 C CA . PHE A 1 96 ? 1.845 -3.470 -18.857 1.00 94.94 96 PHE A CA 1
ATOM 790 C C . PHE A 1 96 ? 1.737 -2.305 -17.867 1.00 94.94 96 PHE A C 1
ATOM 792 O O . PHE A 1 96 ? 0.772 -2.243 -17.116 1.00 94.94 96 PHE A O 1
ATOM 799 N N . VAL A 1 97 ? 2.681 -1.357 -17.890 1.00 94.31 97 VAL A N 1
ATOM 800 C CA . VAL A 1 97 ? 2.673 -0.235 -16.935 1.00 94.31 97 VAL A CA 1
ATOM 801 C C . VAL A 1 97 ? 1.635 0.840 -17.243 1.00 94.31 97 VAL A C 1
ATOM 803 O O . VAL A 1 97 ? 1.284 1.601 -16.350 1.00 94.31 97 VAL A O 1
ATOM 806 N N . SER A 1 98 ? 1.130 0.910 -18.479 1.00 90.56 98 SER A N 1
ATOM 807 C CA . SER A 1 98 ? 0.038 1.829 -18.837 1.00 90.56 98 SER A CA 1
ATOM 808 C C . SER A 1 98 ? -1.301 1.397 -18.234 1.00 90.56 98 SER A C 1
ATOM 810 O O . SER A 1 98 ? -2.164 2.242 -18.018 1.00 90.56 98 SER A O 1
ATOM 812 N N . ASP A 1 99 ? -1.453 0.102 -17.944 1.00 92.19 99 ASP A N 1
ATOM 813 C CA . ASP A 1 99 ? -2.660 -0.478 -17.349 1.00 92.19 99 ASP A CA 1
ATOM 814 C C . ASP A 1 99 ? -2.628 -0.451 -15.801 1.00 92.19 99 ASP A C 1
ATOM 816 O O . ASP A 1 99 ? -3.594 -0.849 -15.151 1.00 92.19 99 ASP A O 1
ATOM 820 N N . LEU A 1 100 ? -1.525 0.007 -15.190 1.00 93.19 100 LEU A N 1
ATOM 821 C CA . LEU A 1 100 ? -1.361 0.097 -13.737 1.00 93.19 100 LEU A CA 1
ATOM 822 C C . LEU A 1 100 ? -1.675 1.507 -13.224 1.00 93.19 100 LEU A C 1
ATOM 824 O O . LEU A 1 100 ? -0.870 2.423 -13.386 1.00 93.19 100 LEU A O 1
ATOM 828 N N . ASP A 1 101 ? -2.780 1.660 -12.491 1.00 91.12 101 ASP A N 1
ATOM 829 C CA . ASP A 1 101 ? -3.191 2.950 -11.906 1.00 91.12 101 ASP A CA 1
ATOM 830 C C . ASP A 1 101 ? -2.139 3.562 -10.967 1.00 91.12 101 ASP A C 1
ATOM 832 O O . ASP A 1 101 ? -1.986 4.783 -10.899 1.00 91.12 101 ASP A O 1
ATOM 836 N N . MET A 1 102 ? -1.396 2.716 -10.246 1.00 89.75 102 MET A N 1
ATOM 837 C CA . MET A 1 102 ? -0.363 3.150 -9.302 1.00 89.75 102 MET A CA 1
ATOM 838 C C . MET A 1 102 ? 0.918 3.646 -9.985 1.00 89.75 102 MET A C 1
ATOM 840 O O . MET A 1 102 ? 1.753 4.265 -9.331 1.00 89.75 102 MET A O 1
ATOM 844 N N . TYR A 1 103 ? 1.121 3.357 -11.273 1.00 94.62 103 TYR A N 1
ATOM 845 C CA . TYR A 1 103 ? 2.377 3.665 -11.946 1.00 94.62 103 TYR A CA 1
ATOM 846 C C . TYR A 1 103 ? 2.457 5.152 -12.343 1.00 94.62 103 TYR A C 1
ATOM 848 O O . TYR A 1 103 ? 1.467 5.722 -12.811 1.00 94.62 103 TYR A O 1
ATOM 856 N N . PRO A 1 104 ? 3.617 5.826 -12.199 1.00 95.25 104 PRO A N 1
ATOM 857 C CA . PRO A 1 104 ? 3.720 7.238 -12.548 1.00 95.25 104 PRO A CA 1
ATOM 858 C C . PRO A 1 104 ? 3.424 7.506 -14.026 1.00 95.25 104 PRO A C 1
ATOM 860 O O . PRO A 1 104 ? 4.155 7.060 -14.916 1.00 95.25 104 PRO A O 1
ATOM 863 N N . LYS A 1 105 ? 2.397 8.324 -14.282 1.00 94.06 105 LYS A N 1
ATOM 864 C CA . LYS A 1 105 ? 1.980 8.704 -15.641 1.00 94.06 105 LYS A CA 1
ATOM 865 C C . LYS A 1 105 ? 3.117 9.326 -16.455 1.00 94.06 105 LYS A C 1
ATOM 867 O O . LYS A 1 105 ? 3.296 8.943 -17.601 1.00 94.06 105 LYS A O 1
ATOM 872 N N . GLU A 1 106 ? 3.951 10.178 -15.843 1.00 94.75 106 GLU A N 1
ATOM 873 C CA . GLU A 1 106 ? 5.122 10.780 -16.514 1.00 94.75 106 GLU A CA 1
ATOM 874 C C . GLU A 1 106 ? 6.079 9.705 -17.067 1.00 94.75 106 GLU A C 1
ATOM 876 O O . GLU A 1 106 ? 6.585 9.832 -18.183 1.00 94.75 106 GLU A O 1
ATOM 881 N N . LEU A 1 107 ? 6.336 8.634 -16.305 1.00 95.31 107 LEU A N 1
ATOM 882 C CA . LEU A 1 107 ? 7.226 7.554 -16.741 1.00 95.31 107 LEU A CA 1
ATOM 883 C C . LEU A 1 107 ? 6.575 6.711 -17.845 1.00 95.31 107 LEU A C 1
ATOM 885 O O . LEU A 1 107 ? 7.244 6.365 -18.820 1.00 95.31 107 LEU A O 1
ATOM 889 N N . ALA A 1 108 ? 5.277 6.418 -17.722 1.00 95.19 108 ALA A N 1
ATOM 890 C CA . ALA A 1 108 ? 4.524 5.686 -18.739 1.00 95.19 108 ALA A CA 1
ATOM 891 C C . ALA A 1 108 ? 4.487 6.450 -20.072 1.00 95.19 108 ALA A C 1
ATOM 893 O O . ALA A 1 108 ? 4.800 5.883 -21.119 1.00 95.19 108 ALA A O 1
ATOM 894 N N . GLU A 1 109 ? 4.184 7.748 -20.026 1.00 95.31 109 GLU A N 1
ATOM 895 C CA . GLU A 1 109 ? 4.145 8.640 -21.188 1.00 95.31 109 GLU A CA 1
ATOM 896 C C . GLU A 1 109 ? 5.501 8.694 -21.894 1.00 95.31 109 GLU A C 1
ATOM 898 O O . GLU A 1 109 ? 5.565 8.529 -23.109 1.00 95.31 109 GLU A O 1
ATOM 903 N N . LYS A 1 110 ? 6.608 8.821 -21.150 1.00 95.38 110 LYS A N 1
ATOM 904 C CA . LYS A 1 110 ? 7.956 8.781 -21.742 1.00 95.38 110 LYS A CA 1
ATOM 905 C C . LYS A 1 110 ? 8.220 7.479 -22.490 1.00 95.38 110 LYS A C 1
ATOM 907 O O . LYS A 1 110 ? 8.781 7.500 -23.582 1.00 95.38 110 LYS A O 1
ATOM 912 N N . LEU A 1 111 ? 7.807 6.340 -21.937 1.00 96.06 111 LEU A N 1
ATOM 913 C CA . LEU A 1 111 ? 7.952 5.058 -22.625 1.00 96.06 111 LEU A CA 1
ATOM 914 C C . LEU A 1 111 ? 7.061 4.971 -23.864 1.00 96.06 111 LEU A C 1
ATOM 916 O O . LEU A 1 111 ? 7.500 4.438 -24.882 1.00 96.06 111 LEU A O 1
ATOM 920 N N . GLN A 1 112 ? 5.840 5.506 -23.807 1.00 95.81 112 GLN A N 1
ATOM 921 C CA . GLN A 1 112 ? 4.958 5.585 -24.970 1.00 95.81 112 GLN A CA 1
ATOM 922 C C . GLN A 1 112 ? 5.570 6.449 -26.077 1.00 95.81 112 GLN A C 1
ATOM 924 O O . GLN A 1 112 ? 5.590 6.005 -27.221 1.00 95.81 112 GLN A O 1
ATOM 929 N N . GLN A 1 113 ? 6.162 7.598 -25.737 1.00 95.75 113 GLN A N 1
ATOM 930 C CA . GLN A 1 113 ? 6.875 8.467 -26.680 1.00 95.75 113 GLN A CA 1
ATOM 931 C C . GLN A 1 113 ? 8.081 7.767 -27.324 1.00 95.75 113 GLN A C 1
ATOM 933 O O . GLN A 1 113 ? 8.347 7.940 -28.513 1.00 95.75 113 GLN A O 1
ATOM 938 N N . VAL A 1 114 ? 8.803 6.923 -26.575 1.00 94.38 114 VAL A N 1
ATOM 939 C CA . VAL A 1 114 ? 9.874 6.087 -27.147 1.00 94.38 114 VAL A CA 1
ATOM 940 C C . VAL A 1 114 ? 9.303 5.030 -28.099 1.00 94.38 114 VAL A C 1
ATOM 942 O O . VAL A 1 114 ? 9.873 4.769 -29.160 1.00 94.38 114 VAL A O 1
ATOM 945 N N . VAL A 1 115 ? 8.176 4.404 -27.746 1.00 93.62 115 VAL A N 1
ATOM 946 C CA . VAL A 1 115 ? 7.514 3.391 -28.584 1.00 93.62 115 VAL A CA 1
ATOM 947 C C . VAL A 1 115 ? 6.930 4.004 -29.864 1.00 93.62 115 VAL A C 1
ATOM 949 O O . VAL A 1 115 ? 7.027 3.367 -30.920 1.00 93.62 115 VAL A O 1
ATOM 952 N N . SER A 1 116 ? 6.370 5.217 -29.791 1.00 93.69 116 SER A N 1
ATOM 953 C CA . SER A 1 116 ? 5.863 5.991 -30.935 1.00 93.69 116 SER A CA 1
ATOM 954 C C . SER A 1 116 ? 6.969 6.659 -31.757 1.00 93.69 116 SER A C 1
ATOM 956 O O . SER A 1 116 ? 6.697 7.123 -32.861 1.00 93.69 116 SER A O 1
ATOM 958 N N . GLN A 1 117 ? 8.219 6.615 -31.277 1.00 90.12 117 GLN A N 1
ATOM 959 C CA . GLN A 1 117 ? 9.401 7.237 -31.888 1.00 90.12 117 GLN A CA 1
ATOM 960 C C . GLN A 1 117 ? 9.354 8.774 -31.909 1.00 90.12 117 GLN A C 1
ATOM 962 O O . GLN A 1 117 ? 10.036 9.401 -32.716 1.00 90.12 117 GLN A O 1
ATOM 967 N N . GLU A 1 118 ? 8.576 9.386 -31.014 1.00 92.88 118 GLU A N 1
ATOM 968 C CA . GLU A 1 118 ? 8.598 10.834 -30.772 1.00 92.88 118 GLU A CA 1
ATOM 969 C C . GLU A 1 118 ? 9.887 11.274 -30.074 1.00 92.88 118 GLU A C 1
ATOM 971 O O . GLU A 1 118 ? 10.417 12.345 -30.367 1.00 92.88 118 GLU A O 1
ATOM 976 N N . ILE A 1 119 ? 10.398 10.435 -29.169 1.00 93.50 119 ILE A N 1
ATOM 977 C CA . ILE A 1 119 ? 11.686 10.626 -28.499 1.00 93.50 119 ILE A CA 1
ATOM 978 C C . ILE A 1 119 ? 12.540 9.369 -28.618 1.00 93.50 119 ILE A C 1
ATOM 980 O O . ILE A 1 119 ? 12.064 8.273 -28.935 1.00 93.50 119 ILE A O 1
ATOM 984 N N . THR A 1 120 ? 13.825 9.522 -28.333 1.00 92.31 120 THR A N 1
ATOM 985 C CA . THR A 1 120 ? 14.781 8.423 -28.351 1.00 92.31 120 THR A CA 1
ATOM 986 C C . THR A 1 120 ? 14.878 7.753 -26.977 1.00 92.31 120 THR A C 1
ATOM 988 O O . THR A 1 120 ? 14.543 8.350 -25.953 1.00 92.31 120 THR A O 1
ATOM 991 N N . ILE A 1 121 ? 15.336 6.494 -26.917 1.00 93.88 121 ILE A N 1
ATOM 992 C CA . ILE A 1 121 ? 15.574 5.865 -25.601 1.00 93.88 121 ILE A CA 1
ATOM 993 C C . ILE A 1 121 ? 16.751 6.541 -24.892 1.00 93.88 121 ILE A C 1
ATOM 995 O O . ILE A 1 121 ? 16.784 6.594 -23.672 1.00 93.88 121 ILE A O 1
ATOM 999 N N . GLU A 1 122 ? 17.687 7.092 -25.661 1.00 93.19 122 GLU A N 1
ATOM 1000 C CA . GLU A 1 122 ? 18.827 7.871 -25.207 1.00 93.19 122 GLU A CA 1
ATOM 1001 C C . GLU A 1 122 ? 18.381 9.102 -24.395 1.00 93.19 122 GLU A C 1
ATOM 1003 O O . GLU A 1 122 ? 18.904 9.327 -23.303 1.00 93.19 122 GLU A O 1
ATOM 1008 N N . ASP A 1 123 ? 17.357 9.830 -24.861 1.00 92.06 123 ASP A N 1
ATOM 1009 C CA . ASP A 1 123 ? 16.783 10.995 -24.158 1.00 92.06 123 ASP A CA 1
ATOM 1010 C C . ASP A 1 123 ? 16.284 10.642 -22.747 1.00 92.06 123 ASP A C 1
ATOM 1012 O O . ASP A 1 123 ? 16.375 11.444 -21.807 1.00 92.06 123 ASP A O 1
ATOM 1016 N N . VAL A 1 124 ? 15.763 9.421 -22.598 1.00 94.38 124 VAL A N 1
ATOM 1017 C CA . VAL A 1 124 ? 15.278 8.881 -21.325 1.00 94.38 124 VAL A CA 1
ATOM 1018 C C . VAL A 1 124 ? 16.436 8.328 -20.495 1.00 94.38 124 VAL A C 1
ATOM 1020 O O . VAL A 1 124 ? 16.542 8.654 -19.315 1.00 94.38 124 VAL A O 1
ATOM 1023 N N . ALA A 1 125 ? 17.326 7.541 -21.104 1.00 94.25 125 ALA A N 1
ATOM 1024 C CA . ALA A 1 125 ? 18.444 6.871 -20.445 1.00 94.25 125 ALA A CA 1
ATOM 1025 C C . ALA A 1 125 ? 19.411 7.864 -19.789 1.00 94.25 125 ALA A C 1
ATOM 1027 O O . ALA A 1 125 ? 19.801 7.669 -18.642 1.00 94.25 125 ALA A O 1
ATOM 1028 N N . TYR A 1 126 ? 19.737 8.978 -20.453 1.00 93.56 126 TYR A N 1
ATOM 1029 C CA . TYR A 1 126 ? 20.632 9.994 -19.883 1.00 93.56 126 TYR A CA 1
ATOM 1030 C C . TYR A 1 126 ? 20.070 10.694 -18.642 1.00 93.56 126 TYR A C 1
ATOM 1032 O O . TYR A 1 126 ? 20.828 11.292 -17.882 1.00 93.56 126 TYR A O 1
ATOM 1040 N N . ASN A 1 127 ? 18.756 10.621 -18.423 1.00 93.94 127 ASN A N 1
ATOM 1041 C CA . ASN A 1 127 ? 18.084 11.219 -17.274 1.00 93.94 127 ASN A CA 1
ATOM 1042 C C . ASN A 1 127 ? 17.429 10.171 -16.364 1.00 93.94 127 ASN A C 1
ATOM 1044 O O . ASN A 1 127 ? 16.639 10.544 -15.496 1.00 93.94 127 ASN A O 1
ATOM 1048 N N . VAL A 1 128 ? 17.723 8.881 -16.555 1.00 92.94 128 VAL A N 1
ATOM 1049 C CA . VAL A 1 128 ? 16.969 7.784 -15.934 1.00 92.94 128 VAL A CA 1
ATOM 1050 C C . VAL A 1 128 ? 17.011 7.848 -14.409 1.00 92.94 128 VAL A C 1
ATOM 1052 O O . VAL A 1 128 ? 15.958 7.777 -13.782 1.00 92.94 128 VAL A O 1
ATOM 1055 N N . ASP A 1 129 ? 18.177 8.131 -13.825 1.00 91.31 129 ASP A N 1
ATOM 1056 C CA . ASP A 1 129 ? 18.354 8.258 -12.373 1.00 91.31 129 ASP A CA 1
ATOM 1057 C C . ASP A 1 129 ? 17.550 9.423 -11.799 1.00 91.31 129 ASP A C 1
ATOM 1059 O O . ASP A 1 129 ? 16.896 9.302 -10.764 1.00 91.31 129 ASP A O 1
ATOM 1063 N N . LYS A 1 130 ? 17.548 10.560 -12.505 1.00 93.50 130 LYS A N 1
ATOM 1064 C CA . LYS A 1 130 ? 16.780 11.742 -12.107 1.00 93.50 130 LYS A CA 1
ATOM 1065 C C . LYS A 1 130 ? 15.279 11.484 -12.202 1.00 93.50 130 LYS A C 1
ATOM 1067 O O . LYS A 1 130 ? 14.531 11.965 -11.358 1.00 93.50 130 LYS A O 1
ATOM 1072 N N . LEU A 1 131 ? 14.833 10.767 -13.232 1.00 91.06 131 LEU A N 1
ATOM 1073 C CA . LEU A 1 131 ? 13.425 10.425 -13.431 1.00 91.06 131 LEU A CA 1
ATOM 1074 C C . LEU A 1 131 ? 12.944 9.427 -12.377 1.00 91.06 131 LEU A C 1
ATOM 1076 O O . LEU A 1 131 ? 11.932 9.685 -11.735 1.00 91.06 131 LEU A O 1
ATOM 1080 N N . LYS A 1 132 ? 13.700 8.351 -12.144 1.00 90.75 132 LYS A N 1
ATOM 1081 C CA . LYS A 1 132 ? 13.461 7.369 -11.079 1.00 90.75 132 LYS A CA 1
ATOM 1082 C C . LYS A 1 132 ? 13.451 8.025 -9.697 1.00 90.75 132 LYS A C 1
ATOM 1084 O O . LYS A 1 132 ? 12.527 7.803 -8.924 1.00 90.75 132 LYS A O 1
ATOM 1089 N N . GLY A 1 133 ? 14.433 8.878 -9.405 1.00 92.00 133 GLY A N 1
ATOM 1090 C CA . GLY A 1 133 ? 14.590 9.518 -8.097 1.00 92.00 133 GLY A CA 1
ATOM 1091 C C . GLY A 1 133 ? 13.433 10.432 -7.682 1.00 92.00 133 GLY A C 1
ATOM 1092 O O . GLY A 1 133 ? 13.273 10.687 -6.496 1.00 92.00 133 GLY A O 1
ATOM 1093 N N . LYS A 1 134 ? 12.595 10.896 -8.621 1.00 94.38 134 LYS A N 1
ATOM 1094 C CA . LYS A 1 134 ? 11.363 11.641 -8.296 1.00 94.38 134 LYS A CA 1
ATOM 1095 C C . LYS A 1 134 ? 10.278 10.772 -7.652 1.00 94.38 134 LYS A C 1
ATOM 1097 O O . LYS A 1 134 ? 9.372 11.321 -7.033 1.00 94.38 134 LYS A O 1
ATOM 1102 N N . TYR A 1 135 ? 10.326 9.462 -7.885 1.00 93.06 135 TYR A N 1
ATOM 1103 C CA . TYR A 1 135 ? 9.234 8.538 -7.589 1.00 93.06 135 TYR A CA 1
ATOM 1104 C C . TYR A 1 135 ? 9.638 7.401 -6.660 1.00 93.06 135 TYR A C 1
ATOM 1106 O O . TYR A 1 135 ? 8.787 6.595 -6.339 1.00 93.06 135 TYR A O 1
ATOM 1114 N N . LEU A 1 136 ? 10.892 7.291 -6.225 1.00 90.94 136 LEU A N 1
ATOM 1115 C CA . LEU A 1 136 ? 11.201 6.369 -5.134 1.00 90.94 136 LEU A CA 1
ATOM 1116 C C . LEU A 1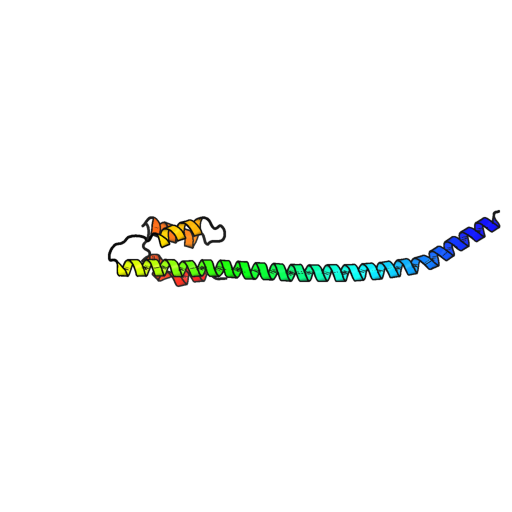 136 ? 10.591 6.900 -3.832 1.00 90.94 136 LEU A C 1
ATOM 1118 O O . LEU A 1 136 ? 10.722 8.091 -3.538 1.00 90.94 136 LEU A O 1
ATOM 1122 N N . LYS A 1 137 ? 9.912 6.015 -3.104 1.00 84.25 137 LYS A N 1
ATOM 1123 C CA . LYS A 1 137 ? 9.438 6.243 -1.737 1.00 84.25 137 LYS A CA 1
ATOM 1124 C C . LYS A 1 137 ? 10.513 5.827 -0.742 1.00 84.25 137 LYS A C 1
ATOM 1126 O O . LYS A 1 137 ? 11.187 4.806 -1.024 1.00 84.25 137 LYS A O 1
#

Secondary structure (DSSP, 8-state):
-HHHHHHHHHHHHHHHHHHHHHHHHHHHHHHHHHHHHHHHHHHHHHHHHHHHHHHHHHHHHHHHHHHHHHHHHHHHHHHHHSS----HHHHHHHHHHHT-TTS-HHHHHHHHHHHHTSS-HHHHHTTHHHHHHTT--

Foldseek 3Di:
DVVVVVVVVVVVVVVCVVVVVVVVVVVVVVVVVVVVVVVVVVVVVVVVVVVVVVVVLVVQLVLLVVLLVLLVVQVVVCVVPVDLDGDPSLVVSLVVQVPDPSHDPVSSVVSVCCVVVVDPSCVCNVCSCVVSVVRRD

pLDDT: mean 92.17, std 5.53, range [61.69, 96.5]

Radius of gyration: 34.84 Å; chains: 1; bounding box: 76×21×94 Å

Sequence (137 aa):
MIEELKAELQKLEDSKAEAQPKIDELNKERNKELALVEQRYDALIANVSKDVDELEEKVYNDLIESFEKIVMHEFDAKRSTNIYRITKKLKAYTQFVSDLDMYPKELAEKLQQVVSQEITIEDVAYNVDKLKGKYLK